Protein AF-A0A819K315-F1 (afdb_monomer)

Sequence (110 aa):
MQKPHRHNAVALDLVTYAPKGKCYTLIGDELNEDGSIRSPTRLDWESGGSFTTPLGMWHSHHNESEDEDAWILPVQDAGLALHQGLYDIRFAEEEWKHVKDEHAIKGIIY

Structure (mmCIF, N/CA/C/O backbone):
data_AF-A0A819K315-F1
#
_entry.id   AF-A0A819K315-F1
#
loop_
_atom_site.group_PDB
_atom_site.id
_atom_site.type_symbol
_atom_site.label_atom_id
_atom_site.label_alt_id
_atom_site.label_comp_id
_atom_site.label_asym_id
_atom_site.label_entity_id
_atom_site.label_seq_id
_atom_site.pdbx_PDB_ins_code
_atom_site.Cartn_x
_atom_site.Cartn_y
_atom_site.Cartn_z
_atom_site.occupancy
_atom_site.B_iso_or_equiv
_atom_site.auth_seq_id
_atom_site.auth_comp_id
_atom_site.auth_asym_id
_atom_site.auth_atom_id
_atom_site.pdbx_PDB_model_num
ATOM 1 N N . MET A 1 1 ? -2.645 10.411 4.365 1.00 70.88 1 MET A N 1
ATOM 2 C CA . MET A 1 1 ? -3.150 9.545 3.278 1.00 70.88 1 MET A CA 1
ATOM 3 C C . MET A 1 1 ? -1.977 9.137 2.402 1.00 70.88 1 MET A C 1
ATOM 5 O O . MET A 1 1 ? -1.183 10.005 2.049 1.00 70.88 1 MET A O 1
ATOM 9 N N . GLN A 1 2 ? -1.825 7.845 2.112 1.00 86.94 2 GLN A N 1
ATOM 10 C CA . GLN A 1 2 ? -0.766 7.348 1.233 1.00 86.94 2 GLN A CA 1
ATOM 11 C C . GLN A 1 2 ? -1.178 7.569 -0.229 1.00 86.94 2 GLN A C 1
ATOM 13 O O . GLN A 1 2 ? -2.288 7.219 -0.623 1.00 86.94 2 GLN A O 1
ATOM 18 N N . LYS A 1 3 ? -0.301 8.167 -1.036 1.00 91.12 3 LYS A N 1
ATOM 19 C CA . LYS A 1 3 ? -0.577 8.407 -2.458 1.00 91.12 3 LYS A CA 1
ATOM 20 C C . LYS A 1 3 ? -0.347 7.150 -3.310 1.00 91.12 3 LYS A C 1
ATOM 22 O O . LYS A 1 3 ? 0.384 6.261 -2.871 1.00 91.12 3 LYS A O 1
ATOM 27 N N . PRO A 1 4 ? -0.949 7.071 -4.514 1.00 96.25 4 PRO A N 1
ATOM 28 C CA . PRO A 1 4 ? -0.809 5.907 -5.378 1.00 96.25 4 PRO A CA 1
ATOM 29 C C . PRO A 1 4 ? 0.638 5.607 -5.766 1.00 96.25 4 PRO A C 1
ATOM 31 O O . PRO A 1 4 ? 1.421 6.500 -6.103 1.00 96.25 4 PRO A O 1
ATOM 34 N N . HIS A 1 5 ? 0.964 4.322 -5.757 1.00 96.31 5 HIS A N 1
ATOM 35 C CA . HIS A 1 5 ? 2.250 3.785 -6.181 1.00 96.31 5 HIS A CA 1
ATOM 36 C C . HIS A 1 5 ? 2.052 2.404 -6.808 1.00 96.31 5 HIS A C 1
ATOM 38 O O . HIS A 1 5 ? 0.999 1.788 -6.640 1.00 96.31 5 HIS A 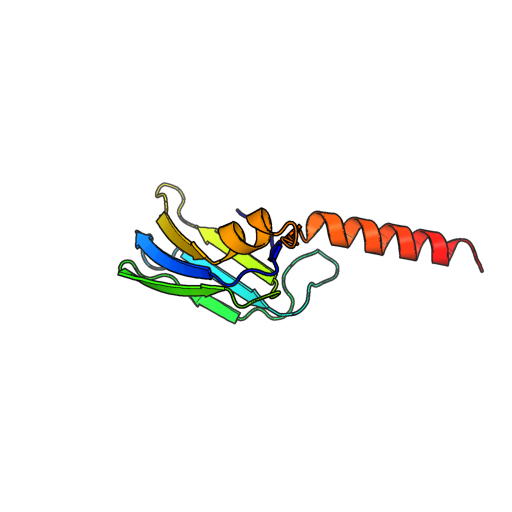O 1
ATOM 44 N N . ARG A 1 6 ? 3.040 1.939 -7.567 1.00 96.44 6 ARG A N 1
ATOM 45 C CA . ARG A 1 6 ? 3.082 0.582 -8.119 1.00 96.44 6 ARG A CA 1
ATOM 46 C C . ARG A 1 6 ? 4.477 0.012 -7.964 1.00 96.44 6 ARG A C 1
ATOM 48 O O . ARG A 1 6 ? 5.453 0.760 -7.967 1.00 96.44 6 ARG A O 1
ATOM 55 N N . HIS A 1 7 ? 4.574 -1.303 -7.901 1.00 95.81 7 HIS A N 1
ATOM 56 C CA . HIS A 1 7 ? 5.855 -1.992 -7.889 1.00 95.81 7 HIS A CA 1
ATOM 57 C C . HIS A 1 7 ? 5.764 -3.357 -8.555 1.00 95.81 7 HIS A C 1
ATOM 59 O O . HIS A 1 7 ? 4.686 -3.940 -8.687 1.00 95.81 7 HIS A O 1
ATOM 65 N N . ASN A 1 8 ? 6.917 -3.885 -8.957 1.00 94.50 8 ASN A N 1
ATOM 66 C CA . ASN A 1 8 ? 7.050 -5.216 -9.544 1.00 94.50 8 ASN A CA 1
ATOM 67 C C . ASN A 1 8 ? 7.184 -6.340 -8.495 1.00 94.50 8 ASN A C 1
ATOM 69 O O . ASN A 1 8 ? 7.846 -7.346 -8.738 1.00 94.50 8 ASN A O 1
ATOM 73 N N . ALA A 1 9 ? 6.506 -6.172 -7.365 1.00 95.38 9 ALA A N 1
ATOM 74 C CA . ALA A 1 9 ? 6.304 -7.192 -6.345 1.00 95.38 9 ALA A CA 1
ATOM 75 C C . ALA A 1 9 ? 4.804 -7.376 -6.098 1.00 95.38 9 ALA A C 1
ATOM 77 O O . ALA A 1 9 ? 4.053 -6.400 -6.148 1.00 95.38 9 ALA A O 1
ATOM 78 N N . VAL A 1 10 ? 4.369 -8.605 -5.841 1.00 95.81 10 VAL A N 1
ATOM 79 C CA . VAL A 1 10 ? 3.006 -8.891 -5.375 1.00 95.81 10 VAL A CA 1
ATOM 80 C C . VAL A 1 10 ? 2.988 -8.828 -3.851 1.00 95.81 10 VAL A C 1
ATOM 82 O O . VAL A 1 10 ? 3.917 -9.322 -3.209 1.00 95.81 10 VAL A O 1
ATOM 85 N N . ALA A 1 11 ? 1.933 -8.269 -3.255 1.00 96.50 11 ALA A N 1
ATOM 86 C CA . ALA A 1 11 ? 1.723 -8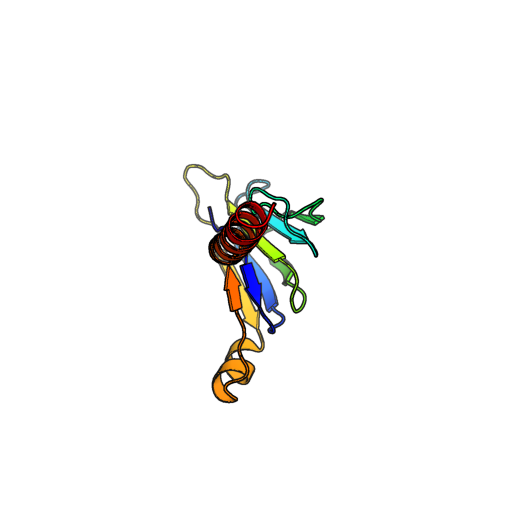.369 -1.813 1.00 96.50 11 ALA A CA 1
ATOM 87 C C . ALA A 1 11 ? 0.418 -9.099 -1.482 1.00 96.50 11 ALA A C 1
ATOM 89 O O . ALA A 1 11 ? -0.614 -8.898 -2.125 1.00 96.50 11 ALA A O 1
ATOM 90 N N . LEU A 1 12 ? 0.484 -9.950 -0.459 1.00 97.25 12 LEU A N 1
ATOM 91 C CA . LEU A 1 12 ? -0.661 -10.393 0.325 1.00 97.25 12 LEU A CA 1
ATOM 92 C C . LEU A 1 12 ? -0.687 -9.557 1.604 1.00 97.25 12 LEU A C 1
ATOM 94 O O . LEU A 1 12 ? 0.185 -9.698 2.461 1.00 97.25 12 LEU A O 1
ATOM 98 N N . ASP A 1 13 ? -1.695 -8.711 1.732 1.00 97.69 13 ASP A N 1
ATOM 99 C CA . ASP A 1 13 ? -1.878 -7.810 2.857 1.00 97.69 13 ASP A CA 1
ATOM 100 C C . ASP A 1 13 ? -2.864 -8.418 3.851 1.00 97.69 13 ASP A C 1
ATOM 102 O O . ASP A 1 13 ? -4.028 -8.673 3.530 1.00 97.69 13 ASP A O 1
ATOM 106 N N . LEU A 1 14 ? -2.396 -8.670 5.073 1.00 98.31 14 LEU A N 1
ATOM 107 C CA . LEU A 1 14 ? -3.228 -9.166 6.167 1.00 98.31 14 LEU A CA 1
ATOM 108 C C . LEU A 1 14 ? -3.718 -7.985 7.000 1.00 98.31 14 LEU A C 1
ATOM 110 O O . LEU A 1 14 ? -2.907 -7.266 7.582 1.00 98.31 14 LEU A O 1
ATOM 114 N N . VAL A 1 15 ? -5.031 -7.795 7.099 1.00 98.50 15 VAL A N 1
ATOM 115 C CA . VAL A 1 15 ? -5.629 -6.718 7.895 1.00 98.50 15 VAL A CA 1
ATOM 116 C C . VAL A 1 15 ? -5.640 -7.139 9.359 1.00 98.50 15 VAL A C 1
ATOM 118 O O . VAL A 1 15 ? -6.552 -7.823 9.821 1.00 98.50 15 VAL A O 1
ATOM 121 N N . THR A 1 16 ? -4.608 -6.755 10.109 1.00 98.44 16 THR A N 1
ATOM 122 C CA . THR A 1 16 ? -4.501 -7.110 11.531 1.00 98.44 16 THR A CA 1
ATOM 123 C C . THR A 1 16 ? -5.437 -6.267 12.392 1.00 98.44 16 THR A C 1
ATOM 125 O O . THR A 1 16 ? -5.967 -6.775 13.380 1.00 98.44 16 THR A O 1
ATOM 128 N N . TYR A 1 17 ? -5.696 -5.017 11.995 1.00 98.44 17 TYR A N 1
ATOM 129 C CA . TYR A 1 17 ? -6.719 -4.162 12.594 1.00 98.44 17 TYR A CA 1
ATOM 130 C C . TYR A 1 17 ? -7.188 -3.071 11.623 1.00 98.44 17 TYR A C 1
ATOM 132 O O . TYR A 1 17 ? -6.370 -2.388 11.013 1.00 98.44 17 TYR A O 1
ATOM 140 N N . ALA A 1 18 ? -8.499 -2.857 11.531 1.00 98.06 18 ALA A N 1
ATOM 141 C CA . ALA A 1 18 ? -9.094 -1.727 10.828 1.00 98.06 18 ALA A CA 1
ATOM 142 C C . ALA A 1 18 ? -10.349 -1.224 11.565 1.00 98.06 18 ALA A C 1
ATOM 144 O O . ALA A 1 18 ? -11.255 -2.026 11.833 1.00 98.06 18 ALA A O 1
ATOM 145 N N . PRO A 1 19 ? -10.456 0.089 11.844 1.00 97.56 19 PRO A N 1
ATOM 146 C CA . PRO A 1 19 ? -11.706 0.693 12.279 1.00 97.56 19 PRO A CA 1
ATOM 147 C C . PRO A 1 19 ? -12.829 0.417 11.271 1.00 97.56 19 PRO A C 1
ATOM 149 O O . PRO A 1 19 ? -12.674 0.562 10.051 1.00 97.56 19 PRO A O 1
ATOM 152 N N . LYS A 1 20 ? -13.981 -0.027 11.782 1.00 96.19 20 LYS A N 1
ATOM 153 C CA . LYS A 1 20 ? -15.060 -0.589 10.960 1.00 96.19 20 LYS A CA 1
ATOM 154 C C . LYS A 1 20 ? -15.567 0.420 9.926 1.00 96.19 20 LYS A C 1
ATOM 156 O O . LYS A 1 20 ? -16.121 1.457 10.280 1.00 96.19 20 LYS A O 1
ATOM 161 N N . GLY A 1 21 ? -15.443 0.066 8.645 1.00 96.38 21 GLY A N 1
ATOM 162 C CA . GLY A 1 21 ? -15.944 0.872 7.528 1.00 96.38 21 GLY A CA 1
ATOM 163 C C . GLY A 1 21 ? -15.163 2.164 7.272 1.00 96.38 21 GLY A C 1
ATOM 164 O O . GLY A 1 21 ? -15.679 3.045 6.588 1.00 96.38 21 GLY A O 1
ATOM 165 N N . LYS A 1 22 ? -13.953 2.302 7.829 1.00 97.44 22 LYS A N 1
ATOM 166 C CA . LYS A 1 22 ? -13.109 3.501 7.682 1.00 97.44 22 LYS A CA 1
ATOM 167 C C . LYS A 1 22 ? -11.872 3.291 6.823 1.00 97.44 22 LYS A C 1
ATOM 169 O O . LYS A 1 22 ? -11.250 4.273 6.421 1.00 97.44 22 LYS A O 1
ATOM 174 N N . CYS A 1 23 ? -11.499 2.043 6.556 1.00 98.12 23 CYS A N 1
ATOM 175 C CA . CYS A 1 23 ? -10.268 1.733 5.844 1.00 98.12 23 CYS A CA 1
ATOM 176 C C . CYS A 1 23 ? -10.538 0.962 4.562 1.00 98.12 23 CYS A C 1
ATOM 178 O O . CYS A 1 23 ? -11.416 0.100 4.511 1.00 98.12 23 CYS A O 1
ATOM 180 N N . TYR A 1 24 ? -9.773 1.288 3.529 1.00 98.19 24 TYR A N 1
ATOM 181 C CA . TYR A 1 24 ? -9.877 0.645 2.230 1.00 98.19 24 TYR A CA 1
ATOM 182 C C . TYR A 1 24 ? -8.585 0.790 1.433 1.00 98.19 24 TYR A C 1
ATOM 184 O O . TYR A 1 24 ? -7.713 1.610 1.726 1.00 98.19 24 TYR A O 1
ATOM 192 N N . THR A 1 25 ? -8.477 -0.006 0.378 1.00 98.19 25 THR A N 1
ATOM 193 C CA . THR A 1 25 ? -7.457 0.130 -0.662 1.00 98.19 25 THR A CA 1
ATOM 194 C C . THR A 1 25 ? -8.120 0.404 -2.001 1.00 98.19 25 THR A C 1
ATOM 196 O O . THR A 1 25 ? -9.138 -0.202 -2.331 1.00 98.19 25 THR A O 1
ATOM 199 N N . LEU A 1 26 ? -7.553 1.330 -2.768 1.00 98.06 26 LEU A N 1
ATOM 200 C CA . LEU A 1 26 ? -7.923 1.556 -4.164 1.00 98.06 26 LEU A CA 1
ATOM 201 C C . LEU A 1 26 ? -6.868 0.912 -5.054 1.00 98.06 26 LEU A C 1
ATOM 203 O O . LEU A 1 26 ? -5.684 1.133 -4.807 1.00 98.06 26 LEU A O 1
ATOM 207 N N . ILE A 1 27 ? -7.292 0.155 -6.068 1.00 98.00 27 ILE A N 1
ATOM 208 C CA . ILE A 1 27 ? -6.412 -0.535 -7.024 1.00 98.00 27 ILE A CA 1
ATOM 209 C C . ILE A 1 27 ? -6.884 -0.273 -8.456 1.00 98.00 27 ILE A C 1
ATOM 211 O O . ILE A 1 27 ? -8.085 -0.297 -8.722 1.00 98.00 27 ILE A O 1
ATOM 215 N N . GLY A 1 28 ? -5.958 -0.061 -9.390 1.00 97.25 28 GLY A N 1
ATOM 216 C CA . GLY A 1 28 ? -6.273 0.046 -10.814 1.00 97.25 28 GLY A CA 1
ATOM 217 C C . GLY A 1 28 ? -5.040 0.024 -11.715 1.00 97.25 28 GLY A C 1
ATOM 218 O O . GLY A 1 28 ? -3.903 0.049 -11.247 1.00 97.25 28 GLY A O 1
ATOM 219 N N . ASP A 1 29 ? -5.278 -0.031 -13.022 1.00 95.94 29 ASP A N 1
ATOM 220 C CA . ASP A 1 29 ? -4.222 -0.158 -14.035 1.00 95.94 29 ASP A CA 1
ATOM 221 C C . ASP A 1 29 ? -3.650 1.190 -14.492 1.00 95.94 29 ASP A C 1
ATOM 223 O O . ASP A 1 29 ? -2.479 1.293 -14.862 1.00 95.94 29 ASP A O 1
ATOM 227 N N . GLU A 1 30 ? -4.462 2.247 -14.443 1.00 95.12 30 GLU A N 1
ATOM 228 C CA . GLU A 1 30 ? -4.146 3.555 -15.018 1.00 95.12 30 GLU A CA 1
ATOM 229 C C . GLU A 1 30 ? -4.279 4.683 -13.990 1.00 95.12 30 GLU A C 1
ATOM 231 O O . GLU A 1 30 ? -5.010 4.576 -13.002 1.00 95.12 30 GLU A O 1
ATOM 236 N N . LEU A 1 31 ? -3.591 5.794 -14.257 1.00 94.25 31 LEU A N 1
ATOM 237 C CA . LEU A 1 31 ? -3.751 7.049 -13.528 1.00 94.25 31 LEU A CA 1
ATOM 238 C C . LEU A 1 31 ? -4.539 8.052 -14.378 1.00 94.25 31 LEU A C 1
ATOM 240 O O . LEU A 1 31 ? -4.420 8.075 -15.603 1.00 94.25 31 LEU A O 1
ATOM 244 N N . ASN A 1 32 ? -5.318 8.902 -13.720 1.00 92.12 32 ASN A N 1
ATOM 245 C CA . ASN A 1 32 ? -5.827 10.140 -14.296 1.00 92.12 32 ASN A CA 1
ATOM 246 C C . ASN A 1 32 ? -4.697 11.177 -14.406 1.00 92.12 32 ASN A C 1
ATOM 248 O O . ASN A 1 32 ? -3.625 11.019 -13.820 1.00 92.12 32 ASN A O 1
ATOM 252 N N . GLU A 1 33 ? -4.962 12.283 -15.105 1.00 86.88 33 GLU A N 1
ATOM 253 C CA . GLU A 1 33 ? -4.017 13.403 -15.192 1.00 86.88 33 GLU A CA 1
ATOM 254 C C . GLU A 1 33 ? -3.643 13.942 -13.803 1.00 86.88 33 GLU A C 1
ATOM 256 O O . GLU A 1 33 ? -2.496 14.254 -13.547 1.00 86.88 33 GLU A O 1
ATOM 261 N N . ASP A 1 34 ? -4.552 13.973 -12.836 1.00 86.75 34 ASP A N 1
ATOM 262 C CA . ASP A 1 34 ? -4.227 14.450 -11.484 1.00 86.75 34 ASP A CA 1
ATOM 263 C C . ASP A 1 34 ? -3.404 13.460 -10.626 1.00 86.75 34 ASP A C 1
ATOM 265 O O . ASP A 1 34 ? -3.119 13.745 -9.461 1.00 86.75 34 ASP A O 1
ATOM 269 N N . GLY A 1 35 ? -3.012 12.307 -11.180 1.00 89.75 35 GLY A N 1
ATOM 270 C CA . GLY A 1 35 ? -2.275 11.254 -10.481 1.00 89.75 35 GLY A CA 1
ATOM 271 C C . GLY A 1 35 ? -3.140 10.370 -9.576 1.00 89.75 35 GLY A C 1
ATOM 272 O O . GLY A 1 35 ? -2.601 9.506 -8.881 1.00 89.75 35 GLY A O 1
ATOM 273 N N . SER A 1 36 ? -4.466 10.552 -9.565 1.00 93.44 36 SER A N 1
ATOM 274 C CA . SER A 1 36 ? -5.393 9.604 -8.938 1.00 93.44 36 SER A CA 1
ATOM 275 C C . SER A 1 36 ? -5.544 8.341 -9.790 1.00 93.44 36 SER A C 1
ATOM 277 O O . SER A 1 36 ? -5.332 8.367 -10.998 1.00 93.44 36 SER A O 1
ATOM 279 N N . ILE A 1 37 ? -5.915 7.216 -9.178 1.00 96.19 37 ILE A N 1
ATOM 280 C CA . ILE A 1 37 ? -6.150 5.967 -9.916 1.00 96.19 37 ILE A CA 1
ATOM 281 C C . ILE A 1 37 ? -7.437 6.112 -10.736 1.00 96.19 37 ILE A C 1
ATOM 283 O O . ILE A 1 37 ? -8.479 6.498 -10.202 1.00 96.19 37 ILE A O 1
ATOM 287 N N . ARG A 1 38 ? -7.380 5.792 -12.029 1.00 96.50 38 ARG A N 1
ATOM 288 C CA . ARG A 1 38 ? -8.528 5.850 -12.936 1.00 96.50 38 ARG A CA 1
ATOM 289 C C . ARG A 1 38 ? -9.457 4.664 -12.685 1.00 96.50 38 ARG A C 1
ATOM 291 O O . ARG A 1 38 ? -9.028 3.520 -12.764 1.00 96.50 38 ARG A O 1
ATOM 298 N N . SER A 1 39 ? -10.734 4.949 -12.413 1.00 97.00 39 SER A N 1
ATOM 299 C CA . SER A 1 39 ? -11.793 3.944 -12.199 1.00 97.00 39 SER A CA 1
ATOM 300 C C . SER A 1 39 ? -11.373 2.783 -11.273 1.00 97.00 39 SER A C 1
ATOM 302 O O . SER A 1 39 ? -11.436 1.624 -11.685 1.00 97.00 39 SER A O 1
ATOM 304 N N . PRO A 1 40 ? -10.925 3.067 -10.035 1.00 97.69 40 PRO A N 1
ATOM 305 C CA . PRO A 1 40 ? -10.314 2.058 -9.186 1.00 97.69 40 PRO A CA 1
ATOM 306 C C . PRO A 1 40 ? -11.331 1.031 -8.685 1.00 97.69 40 PRO A C 1
ATOM 308 O O . PRO A 1 40 ? -12.473 1.363 -8.357 1.00 97.69 40 PRO A O 1
ATOM 311 N N . THR A 1 41 ? -10.870 -0.204 -8.510 1.00 98.12 41 THR A N 1
ATOM 312 C CA . THR A 1 41 ? -11.535 -1.175 -7.641 1.00 98.12 41 THR A CA 1
ATOM 313 C C . THR A 1 41 ? -11.259 -0.799 -6.189 1.00 98.12 41 THR A C 1
ATOM 315 O O . THR A 1 41 ? -10.104 -0.624 -5.795 1.00 98.12 41 THR A O 1
ATOM 318 N N . ARG A 1 42 ? -12.322 -0.674 -5.391 1.00 97.94 42 ARG A N 1
ATOM 319 C CA . ARG A 1 42 ? -12.244 -0.415 -3.951 1.00 97.94 42 ARG A CA 1
ATOM 320 C C . ARG A 1 42 ? -12.330 -1.726 -3.179 1.00 97.94 42 ARG A C 1
ATOM 322 O O . ARG A 1 42 ? -13.268 -2.493 -3.370 1.00 97.94 42 ARG A O 1
ATOM 329 N N . LEU A 1 43 ? -11.365 -1.943 -2.294 1.00 97.94 43 LEU A N 1
ATOM 330 C CA . LEU A 1 43 ? -11.298 -3.077 -1.382 1.00 97.94 43 LEU A CA 1
ATOM 331 C C . LEU A 1 43 ? -11.456 -2.557 0.044 1.00 97.94 43 LEU A C 1
ATOM 333 O O . LEU A 1 43 ? -10.507 -2.011 0.608 1.00 97.94 43 LEU A O 1
ATOM 337 N N . ASP A 1 44 ? -12.657 -2.677 0.602 1.00 98.25 44 ASP A N 1
ATOM 338 C CA . ASP A 1 44 ? -12.911 -2.306 1.994 1.00 98.25 44 ASP A CA 1
ATOM 339 C C . ASP A 1 44 ? -12.243 -3.300 2.945 1.00 98.25 44 ASP A C 1
ATOM 341 O O . ASP A 1 44 ? -12.247 -4.511 2.720 1.00 98.25 44 ASP A O 1
ATOM 345 N N . TRP A 1 45 ? -11.639 -2.773 4.004 1.00 98.06 45 TRP A N 1
ATOM 346 C CA . TRP A 1 45 ? -10.923 -3.579 4.981 1.00 98.06 45 TRP A CA 1
ATOM 347 C C . TRP A 1 45 ? -11.856 -4.077 6.082 1.00 98.06 45 TRP A C 1
ATOM 349 O O . TRP A 1 45 ? -12.721 -3.351 6.577 1.00 98.06 45 TRP A O 1
ATOM 359 N N . GLU A 1 46 ? -11.599 -5.301 6.530 1.00 97.81 46 GLU A N 1
ATOM 360 C CA . GLU A 1 46 ? -12.189 -5.890 7.727 1.00 97.81 46 GLU A CA 1
ATOM 361 C C . GLU A 1 46 ? -11.072 -6.505 8.574 1.00 97.81 46 GLU A C 1
ATOM 363 O O . GLU A 1 46 ? -10.195 -7.185 8.042 1.00 97.81 46 GLU A O 1
ATOM 368 N N . SER A 1 47 ? -11.086 -6.265 9.888 1.00 98.38 47 SER A N 1
ATOM 369 C CA . SER A 1 47 ? -10.125 -6.872 10.818 1.00 98.38 47 SER A CA 1
ATOM 370 C C . SER A 1 47 ? -10.160 -8.401 10.726 1.00 98.38 47 SER A C 1
ATOM 372 O O . SER A 1 47 ? -11.220 -9.011 10.838 1.00 98.38 47 SER A O 1
ATOM 374 N N . GLY A 1 48 ? -8.994 -9.022 10.546 1.00 98.19 48 GLY A N 1
ATOM 375 C CA . GLY A 1 48 ? -8.854 -10.458 10.285 1.00 98.19 48 GLY A CA 1
ATOM 376 C C . GLY A 1 48 ? -9.016 -10.854 8.812 1.00 98.19 48 GLY A C 1
ATOM 377 O O . GLY A 1 48 ? -8.808 -12.019 8.475 1.00 98.19 48 GLY A O 1
ATOM 378 N N . GLY A 1 49 ? -9.361 -9.908 7.937 1.00 97.88 49 GLY A N 1
ATOM 379 C CA . GLY A 1 49 ? -9.419 -10.101 6.494 1.00 97.88 49 GLY A CA 1
ATOM 380 C C . GLY A 1 49 ? -8.048 -10.031 5.823 1.00 97.88 49 GLY A C 1
ATOM 381 O O . GLY A 1 49 ? -7.020 -9.744 6.442 1.00 97.88 49 GLY A O 1
ATOM 382 N N . SER A 1 50 ? -8.036 -10.273 4.518 1.00 97.81 50 SER A N 1
ATOM 383 C CA . SER A 1 50 ? -6.857 -10.087 3.681 1.00 97.81 50 SER A CA 1
ATOM 384 C C . SER A 1 50 ? -7.240 -9.621 2.285 1.00 97.81 50 SER A C 1
ATOM 386 O O . SER A 1 50 ? -8.365 -9.824 1.824 1.00 97.81 50 SER A O 1
ATOM 388 N N . PHE A 1 51 ? -6.292 -8.988 1.610 1.00 97.44 51 PHE A N 1
ATOM 389 C CA . PHE A 1 51 ? -6.404 -8.628 0.205 1.00 97.44 51 PHE A CA 1
ATOM 390 C C . PHE A 1 51 ? -5.041 -8.753 -0.470 1.00 97.44 51 PHE A C 1
ATOM 392 O O . PHE A 1 51 ? -4.025 -8.980 0.182 1.00 97.44 51 PHE A O 1
ATOM 399 N N . THR A 1 52 ? -5.019 -8.639 -1.792 1.00 97.00 52 THR A N 1
ATOM 400 C CA . THR A 1 52 ? -3.777 -8.665 -2.563 1.00 97.00 52 THR A CA 1
ATOM 401 C C . THR A 1 52 ? -3.614 -7.374 -3.336 1.00 97.00 52 THR A C 1
ATOM 403 O O . THR A 1 52 ? -4.578 -6.929 -3.964 1.00 97.00 52 THR A O 1
ATOM 406 N N . THR A 1 53 ? -2.402 -6.830 -3.369 1.00 95.69 53 THR A N 1
ATOM 407 C CA . THR A 1 53 ? -1.997 -5.835 -4.366 1.00 95.69 53 THR A CA 1
ATOM 408 C C . THR A 1 53 ? -1.309 -6.568 -5.521 1.00 95.69 53 THR A C 1
ATOM 410 O O . THR A 1 53 ? -0.229 -7.145 -5.347 1.00 95.69 53 THR A O 1
ATOM 413 N N . PRO A 1 54 ? -1.951 -6.652 -6.702 1.00 93.62 54 PRO A N 1
ATOM 414 C CA . PRO A 1 54 ? -1.376 -7.386 -7.818 1.00 93.62 54 PRO A CA 1
ATOM 415 C C . PRO A 1 54 ? -0.144 -6.680 -8.388 1.00 93.62 54 PRO A C 1
ATOM 417 O O . PRO A 1 54 ? -0.001 -5.459 -8.312 1.00 93.62 54 PRO A O 1
ATOM 420 N N . LEU A 1 55 ? 0.721 -7.477 -9.013 1.00 93.56 55 LEU A N 1
ATOM 421 C CA . LEU A 1 55 ? 1.958 -7.029 -9.641 1.00 93.56 55 LEU A CA 1
ATOM 422 C C . LEU A 1 55 ? 1.723 -5.844 -10.595 1.00 93.56 55 LEU A C 1
ATOM 424 O O . LEU A 1 55 ? 0.934 -5.945 -11.531 1.00 93.56 55 LEU A O 1
ATOM 428 N N . GLY A 1 56 ? 2.453 -4.745 -10.398 1.00 94.75 56 GLY A N 1
ATOM 429 C CA . GLY A 1 56 ? 2.478 -3.606 -11.321 1.00 94.75 56 GLY A CA 1
ATOM 430 C C . GLY A 1 56 ? 1.230 -2.715 -11.327 1.00 94.75 56 GLY A C 1
ATOM 431 O O . GLY A 1 56 ? 1.248 -1.687 -12.006 1.00 94.75 56 GLY A O 1
ATOM 432 N N . MET A 1 57 ? 0.182 -3.049 -10.569 1.00 97.31 57 MET A N 1
ATOM 433 C CA . MET A 1 57 ? -1.021 -2.220 -10.474 1.00 97.31 57 MET A CA 1
ATOM 434 C C . MET A 1 57 ? -0.805 -1.037 -9.528 1.00 97.31 57 MET A C 1
ATOM 436 O O . MET A 1 57 ? -0.166 -1.157 -8.476 1.00 97.31 57 MET A O 1
ATOM 440 N N . TRP A 1 58 ? -1.374 0.113 -9.887 1.00 97.56 58 TRP A N 1
ATOM 441 C CA . TRP A 1 58 ? -1.407 1.278 -9.013 1.00 97.56 58 TRP A CA 1
ATOM 442 C C . TRP A 1 58 ? -2.303 0.998 -7.820 1.00 97.56 58 TRP A C 1
ATOM 444 O O . TRP A 1 58 ? -3.440 0.559 -7.987 1.00 97.56 58 TRP A O 1
ATOM 454 N N . HIS A 1 59 ? -1.810 1.289 -6.621 1.00 97.69 59 HIS A N 1
ATOM 455 C CA . HIS A 1 59 ? -2.586 1.124 -5.405 1.00 97.69 59 HIS A CA 1
ATOM 456 C C . HIS A 1 59 ? -2.261 2.166 -4.331 1.00 97.69 59 HIS A C 1
ATOM 458 O O . HIS A 1 59 ? -1.181 2.763 -4.301 1.00 97.69 59 HIS A O 1
ATOM 464 N N . SER A 1 60 ? -3.244 2.412 -3.464 1.00 97.25 60 SER A N 1
ATOM 465 C CA . SER A 1 60 ? -3.148 3.325 -2.316 1.00 97.25 60 SER A CA 1
ATOM 466 C C . SER A 1 60 ? -4.020 2.848 -1.156 1.00 97.25 60 SER A C 1
ATOM 468 O O . SER A 1 60 ? -5.140 2.382 -1.381 1.00 97.25 60 SER A O 1
ATOM 470 N N . HIS A 1 61 ? -3.517 2.990 0.068 1.00 97.19 61 HIS A N 1
ATOM 471 C CA . HIS A 1 61 ? -4.198 2.612 1.303 1.00 97.19 61 HIS A CA 1
ATOM 472 C C . HIS A 1 61 ? -4.722 3.845 2.046 1.00 97.19 61 HIS A C 1
ATOM 474 O O . HIS A 1 61 ? -4.032 4.863 2.191 1.00 97.19 61 HIS A O 1
ATOM 480 N N . HIS A 1 62 ? -5.950 3.735 2.545 1.00 97.25 62 HIS A N 1
ATOM 481 C CA . HIS A 1 62 ? -6.706 4.844 3.113 1.00 97.25 62 HIS A CA 1
ATOM 482 C C . HIS A 1 62 ? -7.234 4.480 4.493 1.00 97.25 62 HIS A C 1
ATOM 484 O O . HIS A 1 62 ? -7.777 3.395 4.690 1.00 97.25 62 HIS A O 1
ATOM 490 N N . ASN A 1 63 ? -7.092 5.414 5.431 1.00 97.31 63 ASN A N 1
ATOM 491 C CA . ASN A 1 63 ? -7.743 5.387 6.733 1.00 97.31 63 ASN A CA 1
ATOM 492 C C . ASN A 1 63 ? -8.447 6.736 6.926 1.00 97.31 63 ASN A C 1
ATOM 494 O O . ASN A 1 63 ? -7.785 7.770 6.990 1.00 97.31 63 ASN A O 1
ATOM 498 N N . GLU A 1 64 ? -9.777 6.708 6.954 1.00 97.12 64 GLU A N 1
ATOM 499 C CA . GLU A 1 64 ? -10.650 7.873 7.152 1.00 97.12 64 GLU A CA 1
ATOM 500 C C . GLU A 1 64 ? -11.128 8.005 8.610 1.00 97.12 64 GLU A C 1
ATOM 502 O O . GLU A 1 64 ? -12.094 8.719 8.891 1.00 97.12 64 GLU A O 1
ATOM 507 N N . SER A 1 65 ? -10.509 7.276 9.542 1.00 96.12 65 SER A N 1
ATOM 508 C CA . SER A 1 65 ? -10.695 7.515 10.973 1.00 96.12 65 SER A CA 1
ATOM 509 C C . SER A 1 65 ? -9.999 8.811 11.403 1.00 96.12 65 SER A C 1
ATOM 511 O O . SER A 1 65 ? -8.954 9.170 10.861 1.00 96.12 65 SER A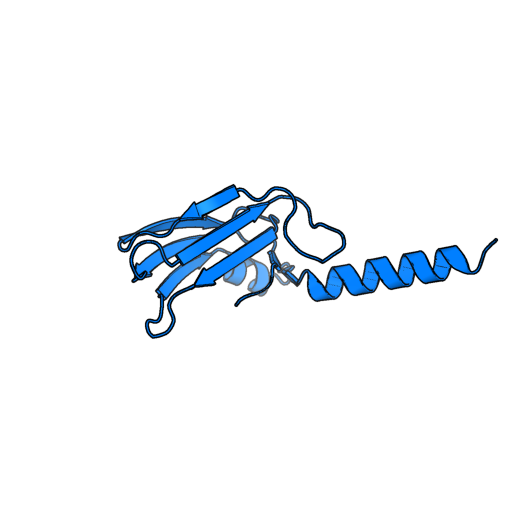 O 1
ATOM 513 N N . GLU A 1 66 ? -10.581 9.514 12.375 1.00 95.50 66 GLU A N 1
ATOM 514 C CA . GLU A 1 66 ? -10.007 10.744 12.938 1.00 95.50 66 GLU A CA 1
ATOM 515 C C . GLU A 1 66 ? -9.049 10.452 14.103 1.00 95.50 66 GLU A C 1
ATOM 517 O O . GLU A 1 66 ? -8.094 11.198 14.316 1.00 95.50 66 GLU A O 1
ATOM 522 N N . ASP A 1 67 ? -9.297 9.372 14.847 1.00 96.19 67 ASP A N 1
ATOM 523 C CA . ASP A 1 67 ? -8.676 9.080 16.141 1.00 96.19 67 ASP A CA 1
ATOM 524 C C . ASP A 1 67 ? -8.188 7.629 16.293 1.00 96.19 67 ASP A C 1
ATOM 526 O O . ASP A 1 67 ? -7.646 7.273 17.340 1.00 96.19 67 ASP A O 1
ATOM 530 N N . GLU A 1 68 ? -8.318 6.799 15.254 1.00 97.56 68 GLU A N 1
ATOM 531 C CA . GLU A 1 68 ? -7.880 5.401 15.289 1.00 97.56 68 GLU A CA 1
ATOM 532 C C . GLU A 1 68 ? -6.903 5.050 14.165 1.00 97.56 68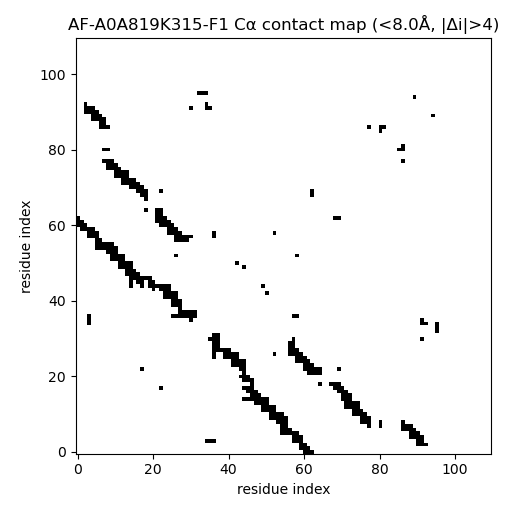 GLU A C 1
ATOM 534 O O . GLU A 1 68 ? -7.165 5.282 12.981 1.00 97.56 68 GLU A O 1
ATOM 539 N N . ASP A 1 69 ? -5.809 4.390 14.537 1.00 97.12 69 ASP A N 1
ATOM 540 C CA . ASP A 1 69 ? -4.874 3.792 13.589 1.00 97.12 69 ASP A CA 1
ATOM 541 C C . ASP A 1 69 ? -5.434 2.504 12.971 1.00 97.12 69 ASP A C 1
ATOM 543 O O . ASP A 1 69 ? -6.262 1.804 13.555 1.00 97.12 69 ASP A O 1
ATOM 547 N N . ALA A 1 70 ? -4.919 2.152 11.795 1.00 97.25 70 ALA A N 1
ATOM 548 C CA . ALA A 1 70 ? -5.169 0.880 11.130 1.00 97.25 70 ALA A CA 1
ATOM 549 C C . ALA A 1 70 ? -3.838 0.179 10.849 1.00 97.25 70 ALA A C 1
ATOM 551 O O . ALA A 1 70 ? -2.825 0.830 10.590 1.00 97.25 70 ALA A O 1
ATOM 552 N N . TRP A 1 71 ? -3.847 -1.150 10.885 1.00 97.69 71 TRP A N 1
ATOM 553 C CA . TRP A 1 71 ? -2.651 -1.975 10.791 1.00 97.69 71 TRP A CA 1
ATOM 554 C C . TRP A 1 71 ? -2.857 -3.074 9.753 1.00 97.69 71 TRP A C 1
ATOM 556 O O . TRP A 1 71 ? -3.821 -3.843 9.808 1.00 97.69 71 TRP A O 1
ATOM 566 N N . ILE A 1 72 ? -1.912 -3.154 8.819 1.00 97.12 72 ILE A N 1
ATOM 567 C CA . ILE A 1 72 ? -1.791 -4.254 7.866 1.00 97.12 72 ILE A CA 1
ATOM 568 C C . ILE A 1 72 ? -0.396 -4.864 7.972 1.00 97.12 72 ILE A C 1
ATOM 570 O O . ILE A 1 72 ? 0.583 -4.162 8.235 1.00 97.12 72 ILE A O 1
ATOM 574 N N . LEU A 1 73 ? -0.308 -6.175 7.771 1.00 97.62 73 LEU A N 1
ATOM 575 C CA . LEU A 1 73 ? 0.946 -6.903 7.633 1.00 97.62 73 LEU A CA 1
ATOM 576 C C . LEU A 1 73 ? 1.103 -7.333 6.166 1.00 97.62 73 LEU A C 1
ATOM 578 O O . LEU A 1 73 ? 0.473 -8.315 5.766 1.00 97.62 73 LEU A O 1
ATOM 582 N N . PRO A 1 74 ? 1.926 -6.627 5.374 1.00 95.25 74 PRO A N 1
ATOM 583 C CA . PRO A 1 74 ? 2.233 -7.033 4.011 1.00 95.25 74 PRO A CA 1
ATOM 584 C C . PRO A 1 74 ? 3.218 -8.207 4.005 1.00 95.25 74 PRO A C 1
ATOM 586 O O . PRO A 1 74 ? 4.292 -8.143 4.610 1.00 95.25 74 PRO A O 1
ATOM 589 N N . VAL A 1 75 ? 2.890 -9.258 3.259 1.00 96.50 75 VAL A N 1
ATOM 590 C CA . VAL A 1 75 ? 3.810 -10.342 2.891 1.00 96.50 75 VAL A CA 1
ATOM 591 C C . VAL A 1 75 ? 4.038 -10.270 1.386 1.00 96.50 75 VAL A C 1
ATOM 593 O O . VAL A 1 75 ? 3.098 -10.431 0.612 1.00 96.50 75 VAL A O 1
ATOM 596 N N . GLN A 1 76 ? 5.277 -10.014 0.966 1.00 95.50 76 GLN A N 1
ATOM 597 C CA . GLN A 1 76 ? 5.604 -9.724 -0.432 1.00 95.50 76 GLN A CA 1
ATOM 598 C C . GLN A 1 76 ? 6.971 -10.267 -0.850 1.00 95.50 76 GLN A C 1
ATOM 600 O O . GLN A 1 76 ? 7.860 -10.480 -0.022 1.00 95.50 76 GLN A O 1
ATOM 605 N N . ASP A 1 77 ? 7.153 -10.440 -2.156 1.00 95.50 77 ASP A N 1
ATOM 606 C CA . ASP A 1 77 ? 8.398 -10.885 -2.785 1.00 95.50 77 ASP A CA 1
ATOM 607 C C . ASP A 1 77 ? 9.388 -9.741 -3.087 1.00 95.50 77 ASP A C 1
ATOM 609 O O . ASP A 1 77 ? 10.492 -9.997 -3.573 1.00 95.50 77 ASP A O 1
ATOM 613 N N . ALA A 1 78 ? 9.075 -8.492 -2.716 1.00 94.31 78 ALA A N 1
ATOM 614 C CA . ALA A 1 78 ? 9.964 -7.341 -2.918 1.00 94.31 78 ALA A CA 1
ATOM 615 C C . ALA A 1 78 ? 11.362 -7.526 -2.319 1.00 94.31 78 ALA A C 1
ATOM 617 O O . ALA A 1 78 ? 12.340 -7.064 -2.899 1.00 94.31 78 ALA A O 1
ATOM 618 N N . GLY A 1 79 ? 11.492 -8.238 -1.193 1.00 94.25 79 GLY A N 1
ATOM 619 C CA . GLY A 1 79 ? 12.802 -8.546 -0.611 1.00 94.25 79 GLY A CA 1
ATOM 620 C C . GLY A 1 79 ? 13.687 -9.377 -1.549 1.00 94.25 79 GLY A C 1
ATOM 621 O O . GLY A 1 79 ? 14.889 -9.129 -1.648 1.00 94.25 79 GLY A O 1
ATOM 622 N N . LEU A 1 80 ? 13.091 -10.317 -2.290 1.00 94.75 80 LEU A N 1
ATOM 623 C CA . LEU A 1 80 ? 13.787 -11.099 -3.310 1.00 94.75 80 LEU A CA 1
ATOM 624 C C . LEU A 1 80 ? 14.123 -10.232 -4.528 1.00 94.75 80 LEU A C 1
ATOM 626 O O . LEU A 1 80 ? 15.269 -10.245 -4.979 1.00 94.75 80 LEU A O 1
ATOM 630 N N . ALA A 1 81 ? 13.159 -9.454 -5.030 1.00 94.25 81 ALA A N 1
ATOM 631 C CA . ALA A 1 81 ? 13.375 -8.549 -6.160 1.00 94.25 81 ALA A CA 1
ATOM 632 C C . ALA A 1 81 ? 14.490 -7.530 -5.868 1.00 94.25 81 ALA A C 1
ATOM 634 O O . ALA A 1 81 ? 15.356 -7.291 -6.710 1.00 94.25 81 ALA A O 1
ATOM 635 N N . LEU A 1 82 ? 14.522 -6.984 -4.650 1.00 94.75 82 LEU A N 1
ATOM 636 C CA . LEU A 1 82 ? 15.547 -6.050 -4.195 1.00 94.75 82 LEU A CA 1
ATOM 637 C C . LEU A 1 82 ? 16.915 -6.727 -4.113 1.00 94.75 82 LEU A C 1
ATOM 639 O O . LEU A 1 82 ? 17.896 -6.175 -4.604 1.00 94.75 82 LEU A O 1
ATOM 643 N N . HIS A 1 83 ? 16.984 -7.935 -3.546 1.00 96.88 83 HIS A N 1
ATOM 644 C CA . HIS A 1 83 ? 18.233 -8.692 -3.451 1.00 96.88 83 HIS A CA 1
ATOM 645 C C . HIS A 1 83 ? 18.854 -8.986 -4.826 1.00 96.88 83 HIS A C 1
ATOM 647 O O . HIS A 1 83 ? 20.074 -8.969 -4.963 1.00 96.88 83 HIS A O 1
ATOM 653 N N . GLN A 1 84 ? 18.024 -9.212 -5.848 1.00 97.25 84 GLN A N 1
ATOM 654 C CA . GLN A 1 84 ? 18.470 -9.438 -7.227 1.00 97.25 84 GLN A CA 1
ATOM 655 C C . GLN A 1 84 ? 18.757 -8.139 -8.005 1.00 97.25 84 GLN A C 1
ATOM 657 O O . GLN A 1 84 ? 19.168 -8.203 -9.161 1.00 97.25 84 GLN A O 1
ATOM 662 N N . GLY A 1 85 ? 18.529 -6.961 -7.410 1.00 95.56 85 GLY A N 1
ATOM 663 C CA . GLY A 1 85 ? 18.657 -5.674 -8.101 1.00 95.56 85 GLY A CA 1
ATOM 664 C C . GLY A 1 85 ? 17.589 -5.442 -9.176 1.00 95.56 85 GLY A C 1
ATOM 665 O O . GLY A 1 85 ? 17.816 -4.684 -10.113 1.00 95.56 85 GLY A O 1
ATOM 666 N N . LEU A 1 86 ? 16.441 -6.114 -9.061 1.00 94.75 86 LEU A N 1
ATOM 667 C CA . LEU A 1 86 ? 15.339 -6.064 -10.023 1.00 94.75 86 LEU A CA 1
ATOM 668 C C . LEU A 1 86 ? 14.152 -5.229 -9.535 1.00 94.75 86 LEU A C 1
ATOM 670 O O . LEU A 1 86 ? 13.208 -5.051 -10.295 1.00 94.75 86 LEU A O 1
ATOM 674 N N . TYR A 1 87 ? 14.156 -4.760 -8.285 1.00 96.12 87 TYR A N 1
ATOM 675 C CA . TYR A 1 87 ? 13.013 -4.051 -7.708 1.00 96.12 87 TYR A CA 1
ATOM 676 C C . TYR A 1 87 ? 12.775 -2.699 -8.397 1.00 96.12 87 TYR A C 1
ATOM 678 O O . TYR A 1 87 ? 13.643 -1.829 -8.372 1.00 96.12 87 TYR A O 1
ATOM 686 N N . ASP A 1 88 ? 11.591 -2.537 -8.987 1.00 95.00 88 ASP A N 1
ATOM 687 C CA . ASP A 1 88 ? 11.092 -1.294 -9.579 1.00 95.00 88 ASP A CA 1
ATOM 688 C C . ASP A 1 88 ? 9.858 -0.856 -8.791 1.00 95.00 88 ASP A C 1
ATOM 690 O O . ASP A 1 88 ? 8.866 -1.587 -8.719 1.00 95.00 88 ASP A O 1
ATOM 694 N N . ILE A 1 89 ? 9.9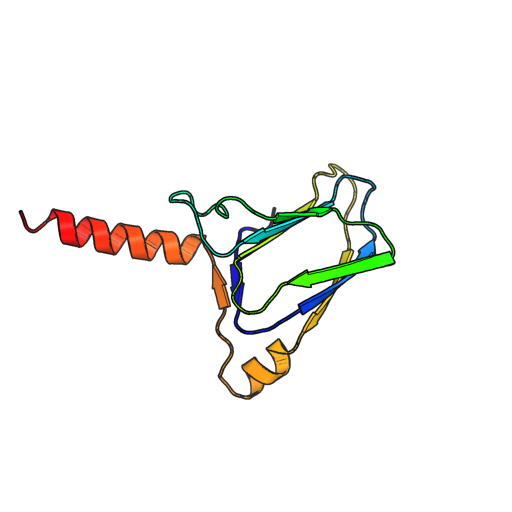25 0.335 -8.203 1.00 95.06 89 ILE A N 1
ATOM 695 C CA . ILE A 1 89 ? 8.822 0.988 -7.502 1.00 95.06 89 ILE A CA 1
ATOM 696 C C . ILE A 1 89 ? 8.661 2.392 -8.063 1.00 95.06 89 ILE A C 1
ATOM 698 O O . ILE A 1 89 ? 9.640 3.111 -8.256 1.00 95.06 89 ILE A O 1
ATOM 702 N N . ARG A 1 90 ? 7.416 2.786 -8.321 1.00 94.50 90 ARG A N 1
ATOM 703 C CA . ARG A 1 90 ? 7.090 4.085 -8.906 1.00 94.50 90 ARG A CA 1
ATOM 704 C C . ARG A 1 90 ? 5.955 4.749 -8.161 1.00 94.50 90 ARG A C 1
ATOM 706 O O . ARG A 1 90 ? 4.983 4.092 -7.788 1.00 94.50 90 ARG A O 1
ATOM 713 N N . PHE A 1 91 ? 6.053 6.062 -8.013 1.00 93.12 91 PHE A N 1
ATOM 714 C CA . PHE A 1 91 ? 5.064 6.885 -7.331 1.00 93.12 91 PHE A CA 1
ATOM 715 C C . PHE A 1 91 ? 4.334 7.770 -8.341 1.00 93.12 91 PHE A C 1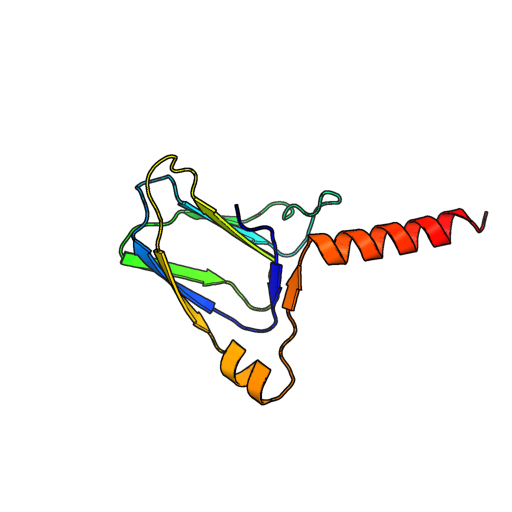
ATOM 717 O O . PHE A 1 91 ? 4.961 8.392 -9.200 1.00 93.12 91 PHE A O 1
ATOM 724 N N . ALA A 1 92 ? 3.007 7.861 -8.227 1.00 89.94 92 ALA A N 1
ATOM 725 C CA . ALA A 1 92 ? 2.185 8.627 -9.167 1.00 89.94 92 ALA A CA 1
ATOM 726 C C . ALA A 1 92 ? 2.611 10.104 -9.257 1.00 89.94 92 ALA A C 1
ATOM 728 O O . ALA A 1 92 ? 2.588 10.700 -10.331 1.00 89.94 92 ALA A O 1
ATOM 729 N N . GLU A 1 93 ? 3.069 10.686 -8.145 1.00 83.38 93 GLU A N 1
ATOM 730 C CA . GLU A 1 93 ? 3.570 12.065 -8.106 1.00 83.38 93 GLU A CA 1
ATOM 731 C C . GLU A 1 93 ? 4.787 12.323 -8.999 1.00 83.38 93 GLU A C 1
ATOM 733 O O . GLU A 1 93 ? 4.989 13.450 -9.457 1.00 83.38 93 GLU A O 1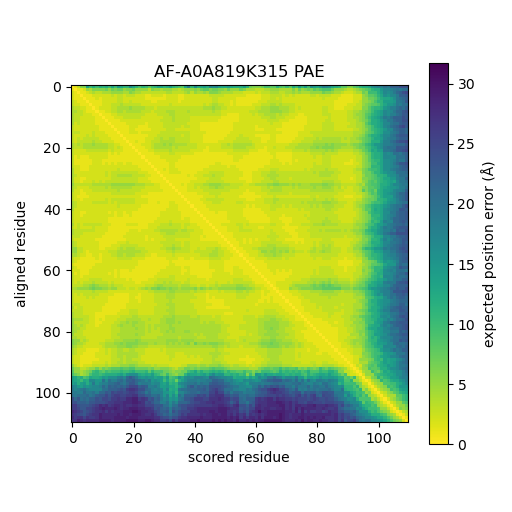
ATOM 738 N N . GLU A 1 94 ? 5.631 11.312 -9.188 1.00 79.00 94 GLU A N 1
ATOM 739 C CA . GLU A 1 94 ? 6.886 11.416 -9.930 1.00 79.00 94 GLU A CA 1
ATOM 740 C C . GLU A 1 94 ? 6.654 11.161 -11.418 1.00 79.00 94 GLU A C 1
ATOM 742 O O . GLU A 1 94 ? 7.180 11.890 -12.259 1.00 79.00 94 GLU A O 1
ATOM 747 N N . GLU A 1 95 ? 5.801 10.191 -11.748 1.00 68.12 95 GLU A N 1
ATOM 748 C CA . GLU A 1 95 ? 5.375 9.899 -13.123 1.00 68.12 95 GLU A CA 1
ATOM 749 C C . GLU A 1 9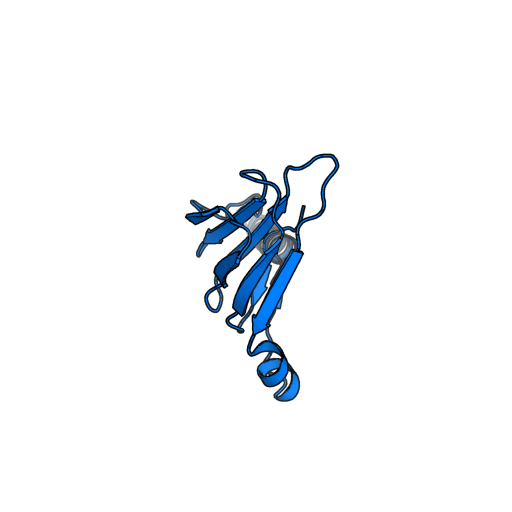5 ? 4.599 11.078 -13.734 1.00 68.12 95 GLU A C 1
ATOM 751 O O . GLU A 1 95 ? 4.856 11.483 -14.866 1.00 68.12 95 GLU A O 1
ATOM 756 N N . TRP A 1 96 ? 3.729 11.727 -12.955 1.00 56.44 96 TRP A N 1
ATOM 757 C CA . TRP A 1 96 ? 3.026 12.943 -13.380 1.00 56.44 96 TRP A CA 1
ATOM 758 C C . TRP A 1 96 ? 3.967 14.076 -13.810 1.00 56.44 96 TRP A C 1
ATOM 760 O O . TRP A 1 96 ? 3.704 14.771 -14.795 1.00 56.44 96 TRP A O 1
ATOM 770 N N . LYS A 1 97 ? 5.070 14.275 -13.081 1.00 57.16 97 LYS A N 1
ATOM 771 C CA . LYS A 1 97 ? 6.049 15.325 -13.400 1.00 57.16 97 LYS A CA 1
ATOM 772 C C . LYS A 1 97 ? 6.752 15.041 -14.728 1.00 57.16 97 LYS A C 1
ATOM 774 O O . LYS A 1 97 ? 6.868 15.950 -15.543 1.00 57.16 97 LYS A O 1
ATOM 779 N N . HIS A 1 98 ? 7.107 13.783 -14.988 1.00 54.72 98 HIS A N 1
ATOM 780 C CA . HIS A 1 98 ? 7.726 13.381 -16.254 1.00 54.72 98 HI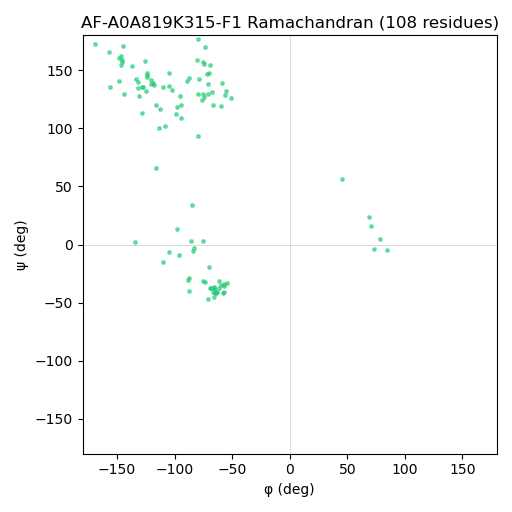S A CA 1
ATOM 781 C C . HIS A 1 98 ? 6.787 13.586 -17.453 1.00 54.72 98 HIS A C 1
ATOM 783 O O . HIS A 1 98 ? 7.208 14.127 -18.474 1.00 54.72 98 HIS A O 1
ATOM 789 N N . VAL A 1 99 ? 5.496 13.251 -17.324 1.00 54.03 99 VAL A N 1
ATOM 790 C CA . VAL A 1 99 ? 4.513 13.466 -18.404 1.00 54.03 99 VAL A CA 1
ATOM 791 C C . VAL A 1 99 ? 4.311 14.955 -18.703 1.00 54.03 99 VAL A C 1
ATOM 793 O O . VAL A 1 99 ? 4.194 15.339 -19.870 1.00 54.03 99 VAL A O 1
ATOM 796 N N . LYS A 1 100 ? 4.290 15.816 -17.678 1.00 50.81 100 LYS A N 1
ATOM 797 C CA . LYS A 1 100 ? 4.179 17.271 -17.864 1.00 50.81 100 LYS A CA 1
ATOM 798 C C . LYS A 1 100 ? 5.378 17.874 -18.587 1.00 50.81 100 LYS A C 1
ATOM 800 O O . LYS A 1 100 ? 5.179 18.703 -19.475 1.00 50.81 100 LYS A O 1
ATOM 805 N N . ASP A 1 101 ? 6.586 17.443 -18.245 1.00 51.50 101 ASP A N 1
ATOM 806 C CA . ASP A 1 101 ? 7.807 17.946 -18.873 1.00 51.50 101 ASP A CA 1
ATOM 807 C C . ASP A 1 101 ? 7.906 17.503 -20.344 1.00 51.50 101 ASP A C 1
ATOM 809 O O . ASP A 1 101 ? 8.255 18.305 -21.212 1.00 51.50 101 ASP A O 1
ATOM 813 N N . GLU A 1 102 ? 7.483 16.280 -20.681 1.00 50.56 102 GLU A N 1
ATOM 814 C CA . GLU A 1 102 ? 7.412 15.829 -22.078 1.00 50.56 102 GLU A CA 1
ATOM 815 C C . GLU A 1 102 ? 6.373 16.598 -22.917 1.00 50.56 102 GLU A C 1
ATOM 817 O O . GLU A 1 102 ? 6.616 16.896 -24.092 1.00 50.56 102 GLU A O 1
ATOM 822 N N . HIS A 1 103 ? 5.227 16.969 -22.335 1.00 49.12 103 HIS A N 1
ATOM 823 C CA . HIS A 1 103 ? 4.227 17.800 -23.018 1.00 49.12 103 HIS A CA 1
ATOM 824 C C . HIS A 1 103 ? 4.667 19.267 -23.145 1.00 49.12 103 HIS A C 1
ATOM 826 O O . HIS A 1 103 ? 4.362 19.903 -24.154 1.00 49.12 103 HIS A O 1
ATOM 832 N N . ALA A 1 104 ? 5.438 19.796 -22.188 1.00 49.12 104 ALA A N 1
ATOM 833 C CA . ALA A 1 104 ? 6.046 21.123 -22.293 1.00 49.12 104 ALA A CA 1
ATOM 834 C C . ALA A 1 104 ? 7.093 21.189 -23.421 1.00 49.12 104 ALA A C 1
ATOM 836 O O . ALA A 1 104 ? 7.147 22.175 -24.154 1.00 49.12 104 ALA A O 1
ATOM 837 N N . ILE A 1 105 ? 7.869 20.118 -23.629 1.00 45.16 105 ILE A N 1
ATOM 838 C CA . ILE A 1 105 ? 8.838 20.023 -24.734 1.00 45.16 105 ILE A CA 1
ATOM 839 C C . ILE A 1 105 ? 8.125 19.917 -26.094 1.00 45.16 105 ILE A C 1
ATOM 841 O O . ILE A 1 105 ? 8.560 20.537 -27.066 1.00 45.16 105 ILE A O 1
ATOM 845 N N . LYS A 1 106 ? 6.992 19.205 -26.176 1.00 43.72 106 LYS A N 1
ATOM 846 C CA . LYS A 1 106 ? 6.177 19.144 -27.406 1.00 43.72 106 LYS A CA 1
ATOM 847 C C . LYS A 1 106 ? 5.451 20.457 -27.739 1.00 43.72 106 LYS A C 1
ATOM 849 O O . LYS A 1 106 ? 5.086 20.649 -28.893 1.00 43.72 106 LYS A O 1
ATOM 854 N N . GLY A 1 107 ? 5.279 21.366 -26.776 1.00 41.31 107 GLY A N 1
ATOM 855 C CA . GLY A 1 107 ? 4.680 22.693 -26.981 1.00 41.31 107 GLY A CA 1
ATOM 856 C C . GLY A 1 107 ? 5.636 23.784 -27.486 1.00 41.31 107 GLY A C 1
ATOM 857 O O . GLY A 1 107 ? 5.182 24.886 -27.770 1.00 41.31 107 GLY A O 1
ATOM 858 N N . ILE A 1 108 ? 6.943 23.508 -27.596 1.00 43.62 108 ILE A N 1
ATOM 859 C CA . ILE A 1 108 ? 7.962 24.457 -28.103 1.00 43.62 108 ILE A CA 1
ATOM 860 C C . ILE A 1 108 ? 8.250 24.236 -29.602 1.00 43.62 108 ILE A C 1
ATOM 862 O O . ILE A 1 108 ? 8.910 25.049 -30.245 1.00 43.62 108 ILE A O 1
ATOM 866 N N . ILE A 1 109 ? 7.725 23.156 -30.186 1.00 41.12 109 ILE A N 1
ATOM 867 C CA . ILE A 1 109 ? 7.882 22.834 -31.606 1.00 41.12 109 ILE A CA 1
ATOM 868 C C . ILE A 1 109 ? 6.511 22.855 -32.284 1.00 41.12 109 ILE A C 1
ATOM 870 O O . ILE A 1 109 ? 6.046 21.807 -32.704 1.00 41.12 109 ILE A O 1
ATOM 874 N N . TYR A 1 110 ? 5.873 24.027 -32.362 1.00 39.34 110 TYR A N 1
ATOM 875 C CA . TYR A 1 110 ? 4.994 24.472 -33.457 1.00 39.34 110 TYR A CA 1
ATOM 876 C C . TYR A 1 110 ? 4.880 25.997 -33.426 1.00 39.34 110 TYR A C 1
ATOM 878 O O . TYR A 1 110 ? 4.688 26.549 -32.320 1.00 39.34 110 TYR A O 1
#

Organism: NCBI:txid392033

InterPro domains:
  IPR011051 RmlC-like cupin domain superfamily [SSF51182] (2-95)
  IPR014710 RmlC-like jelly roll fold [G3DSA:2.60.120.10] (1-106)
  IPR047183 Gentisate 1,2-dioxygenase-like [PTHR41517] (1-102)

Nearest PDB structures (foldseek):
  5mm2-assembly1_C  TM=4.742E-01  e=8.929E-01  Drosophila melanogaster Nora virus
  3oea-assembly1_A  TM=3.796E-01  e=4.617E-01  Caldanaerobius polysaccharolyticus
  2zex-assembly1_A  TM=3.768E-01  e=4.136E-01  Caldanaerobius polysaccharolyticus
  7bzt-assembly1_E  TM=4.260E-01  e=8.452E-01  Homo sapiens
  9en2-assembly1_A  TM=3.691E-01  e=6.826E+00  Homo sapiens

pLDDT: mean 88.77, std 16.78, range [39.34, 98.5]

Secondary structure (DSSP, 8-state):
-PPPEEESS-EEEEEEE--TTTEEEEEES-B-TTSSBSSPEEEE--TT-EEEE-TT-EEEEEE--SS---EEEEEETHHHHHHTT---EEEHHHHHHHHHHHHHHHTS--

Solvent-accessible surface area (backbone atoms only — not comparable to full-atom values): 6147 Å² total; per-residue (Å²): 126,57,71,38,29,29,29,78,35,44,33,45,33,34,25,73,36,39,56,85,86,35,27,34,34,41,35,25,86,46,64,41,90,89,35,47,64,40,87,47,52,74,45,76,48,46,57,76,37,70,52,67,50,58,63,58,34,34,33,32,54,43,70,73,52,93,88,60,80,68,42,69,50,74,48,58,52,45,67,59,33,47,74,72,72,64,63,49,75,49,46,32,77,59,55,47,51,54,55,51,53,55,51,56,59,59,65,72,73,120

Radius of gyration: 16.4 Å; Cα contacts (8 Å, |Δi|>4): 222; chains: 1; bounding box: 35×36×50 Å

Mean predicted aligned error: 6.58 Å

Foldseek 3Di:
DWAKKAKQKKKKKFFQDADPQFKWKWKAADADLVLHHPPTDIGTDDHRDIDMHDGGIIMDIGGRDPPDDTDIDIDMCQVVCVVVVNMDMGGSVVVSVVVVVVVVVVVVPD